Protein AF-A0A2V7U330-F1 (afdb_monomer_lite)

Secondary structure (DSSP, 8-state):
-PPEEEEE-------HHHHHHHHTTT---------------------SPEEEEE-SSSEEEEE---TT--SGGG--------SS--EETTEE-EEEE--SS-----S--EEEEE---TT-EEEE-TT--EEEE-SPPPPS-EE-TT--EE-S----------------

pLDDT: mean 72.92, std 21.92, range [27.66, 96.06]

Sequence (168 aa):
MAAVQRLWVQRKTVSKGRTWALVALVGLVVIGLLVPDEQTSRPPPDSCPFVYSWDGTQYVLDAEPYGGATSRGLERDDYSELEHLRADGGAYRLIATNEVPETQFTNLMELMVADHRKGVRVAADEGGIIHALSDLRPPLSAVDQEGRSSGSPKRWLIPAASSGASSC

Radius of gyration: 20.83 Å; chains: 1; bounding box: 48×40×60 Å

Structure (mmCIF, N/CA/C/O backbone):
data_AF-A0A2V7U330-F1
#
_entry.id   AF-A0A2V7U330-F1
#
loop_
_atom_site.group_PDB
_atom_site.id
_atom_site.type_symbol
_atom_site.label_atom_id
_atom_site.label_alt_id
_atom_site.label_comp_id
_atom_site.label_asym_id
_atom_site.label_entity_id
_atom_site.label_seq_id
_atom_site.pdbx_PDB_ins_code
_atom_site.Cartn_x
_atom_site.Cartn_y
_atom_site.Cartn_z
_atom_site.occupancy
_atom_site.B_iso_or_equiv
_atom_site.auth_seq_id
_atom_site.auth_comp_id
_atom_site.auth_asym_id
_atom_site.auth_atom_id
_atom_site.pdbx_PDB_model_num
ATOM 1 N N . MET A 1 1 ? -6.617 -2.685 -21.158 1.00 45.91 1 MET A N 1
ATOM 2 C CA . MET A 1 1 ? -6.609 -1.639 -20.118 1.00 45.91 1 MET A CA 1
ATOM 3 C C . MET A 1 1 ? -7.076 -2.309 -18.840 1.00 45.91 1 MET A C 1
ATOM 5 O O . MET A 1 1 ? -8.103 -2.973 -18.898 1.00 45.91 1 MET A O 1
ATOM 9 N N . ALA A 1 2 ? -6.278 -2.279 -17.771 1.00 58.25 2 ALA A N 1
ATOM 10 C CA . ALA A 1 2 ? -6.688 -2.824 -16.476 1.00 58.25 2 ALA A CA 1
ATOM 11 C C . ALA A 1 2 ? -7.840 -1.965 -15.939 1.00 58.25 2 ALA A C 1
ATOM 13 O O . ALA A 1 2 ? -7.744 -0.738 -15.969 1.00 58.25 2 ALA A O 1
ATOM 14 N N . ALA A 1 3 ? -8.939 -2.586 -15.518 1.00 76.38 3 ALA A N 1
ATOM 15 C CA . ALA A 1 3 ? -9.989 -1.866 -14.815 1.00 76.38 3 ALA A CA 1
ATOM 16 C C . ALA A 1 3 ? -9.498 -1.643 -13.382 1.00 76.38 3 ALA A C 1
ATOM 18 O O . ALA A 1 3 ? -9.227 -2.612 -12.675 1.00 76.38 3 ALA A O 1
ATOM 19 N N . VAL A 1 4 ? -9.331 -0.380 -12.986 1.00 81.25 4 VAL A N 1
ATOM 20 C CA . VAL A 1 4 ? -8.950 -0.015 -11.619 1.00 81.25 4 VAL A CA 1
ATOM 21 C C . VAL A 1 4 ? -10.201 0.425 -10.876 1.00 81.25 4 VAL A C 1
ATOM 23 O O . VAL A 1 4 ? -10.898 1.345 -11.303 1.00 81.25 4 VAL A O 1
ATOM 26 N N . GLN A 1 5 ? -10.483 -0.240 -9.766 1.00 84.31 5 GLN A N 1
ATOM 27 C CA . GLN A 1 5 ? -11.570 0.075 -8.854 1.00 84.31 5 GLN A CA 1
ATOM 28 C C . GLN A 1 5 ? -10.986 0.671 -7.577 1.00 84.31 5 GLN A C 1
ATOM 30 O O . GLN A 1 5 ? -10.007 0.162 -7.035 1.00 84.31 5 GLN A O 1
ATOM 35 N N . ARG A 1 6 ? -11.595 1.750 -7.085 1.00 83.38 6 ARG A N 1
ATOM 36 C CA . ARG A 1 6 ? -11.283 2.313 -5.770 1.00 83.38 6 ARG A CA 1
ATOM 37 C C . ARG A 1 6 ? -12.329 1.846 -4.775 1.00 83.38 6 ARG A C 1
ATOM 39 O O . ARG A 1 6 ? -13.525 2.044 -4.993 1.00 83.38 6 ARG A O 1
ATOM 46 N N . LEU A 1 7 ? -11.874 1.212 -3.705 1.00 81.75 7 LEU A N 1
ATOM 47 C CA . LEU A 1 7 ? -12.716 0.720 -2.628 1.00 81.75 7 LEU A CA 1
ATOM 48 C C . LEU A 1 7 ? -12.460 1.549 -1.370 1.00 81.75 7 LEU A C 1
ATOM 50 O O . LEU A 1 7 ? -11.319 1.735 -0.945 1.00 81.75 7 LEU A O 1
ATOM 54 N N . TRP A 1 8 ? -13.545 2.015 -0.756 1.00 78.44 8 TRP A N 1
ATOM 55 C CA . TRP A 1 8 ? -13.486 2.692 0.534 1.00 78.44 8 TRP A CA 1
ATOM 56 C C . TRP A 1 8 ? -13.136 1.704 1.642 1.00 78.44 8 TRP A C 1
ATOM 58 O O . TRP A 1 8 ? -13.792 0.670 1.801 1.00 78.44 8 TRP A O 1
ATOM 68 N N . VAL A 1 9 ? -12.135 2.050 2.450 1.00 79.88 9 VAL A N 1
ATOM 69 C CA . VAL A 1 9 ? -11.756 1.248 3.613 1.00 79.88 9 VAL A CA 1
ATOM 70 C C . VAL A 1 9 ? -12.699 1.569 4.768 1.00 79.88 9 VAL A C 1
ATOM 72 O O . VAL A 1 9 ? -12.719 2.676 5.305 1.00 79.88 9 VAL A O 1
ATOM 75 N N . GLN A 1 10 ? -13.490 0.582 5.188 1.00 80.19 10 GLN A N 1
ATOM 76 C CA . GLN A 1 10 ? -14.292 0.712 6.399 1.00 80.19 10 GLN A CA 1
ATOM 77 C C . GLN A 1 10 ? -13.435 0.457 7.636 1.00 80.19 10 GLN A C 1
ATOM 79 O O . GLN A 1 10 ? -13.010 -0.668 7.902 1.00 80.19 10 GLN A O 1
ATOM 84 N N . ARG A 1 11 ? -13.237 1.498 8.448 1.00 76.06 11 ARG A N 1
ATOM 85 C CA . ARG A 1 11 ? -12.540 1.370 9.727 1.00 76.06 11 ARG A CA 1
ATOM 86 C C . ARG A 1 11 ? -13.426 0.657 10.747 1.00 76.06 11 ARG A C 1
ATOM 88 O O . ARG A 1 11 ? -14.453 1.184 11.167 1.00 76.06 11 ARG A O 1
ATOM 95 N N . LYS A 1 12 ? -12.986 -0.511 11.213 1.00 76.88 12 LYS A N 1
ATOM 96 C CA . LYS A 1 12 ? -13.524 -1.162 12.414 1.00 76.88 12 LYS A CA 1
ATOM 97 C C . LYS A 1 12 ? -12.478 -1.065 13.513 1.00 76.88 12 LYS A C 1
ATOM 99 O O . LYS A 1 12 ? -11.394 -1.623 13.393 1.00 76.88 12 LYS A O 1
ATOM 104 N N . THR A 1 13 ? -12.780 -0.324 14.572 1.00 68.62 13 THR A N 1
ATOM 105 C CA . THR A 1 13 ? -11.890 -0.232 15.729 1.00 68.62 13 THR A CA 1
ATOM 106 C C . THR A 1 13 ? -12.128 -1.430 16.640 1.00 68.62 13 THR A C 1
ATOM 108 O O . THR A 1 13 ? -13.239 -1.669 17.111 1.00 68.62 13 THR A O 1
ATOM 111 N N . VAL A 1 14 ? -11.077 -2.205 16.896 1.00 58.75 14 VAL A N 1
ATOM 112 C CA . VAL A 1 14 ? -11.110 -3.265 17.906 1.00 58.75 14 VAL A CA 1
ATOM 113 C C . VAL A 1 14 ? -10.602 -2.655 19.207 1.00 58.75 14 VAL A C 1
ATOM 115 O O . VAL A 1 14 ? -9.414 -2.372 19.351 1.00 58.75 14 VAL A O 1
ATOM 118 N N . SER A 1 15 ? -11.500 -2.383 20.156 1.00 48.66 15 SER A N 1
ATOM 119 C CA . SER A 1 15 ? -11.092 -1.879 21.468 1.00 48.66 15 SER A CA 1
ATOM 120 C C . SER A 1 15 ? -10.481 -3.018 22.287 1.00 48.66 15 SER A C 1
ATOM 122 O O . SER A 1 15 ? -11.171 -3.954 22.692 1.00 48.66 15 SER A O 1
ATOM 124 N N . LYS A 1 16 ? -9.172 -2.929 22.566 1.00 46.00 16 LYS A N 1
ATOM 125 C CA . LYS A 1 16 ? -8.443 -3.906 23.399 1.00 46.00 16 LYS A CA 1
ATOM 126 C C . LYS A 1 16 ? -9.160 -4.166 24.739 1.00 46.00 16 LYS A C 1
ATOM 128 O O . LYS A 1 16 ? -9.202 -5.300 25.195 1.00 46.00 16 LYS A O 1
ATOM 133 N N . GLY A 1 17 ? -9.810 -3.160 25.333 1.00 46.00 17 GLY A N 1
ATOM 134 C CA . GLY A 1 17 ? -10.464 -3.269 26.645 1.00 46.00 17 GLY A CA 1
ATOM 135 C C . GLY A 1 17 ? -11.665 -4.224 26.737 1.00 46.00 17 GLY A C 1
ATOM 136 O O . GLY A 1 17 ? -11.950 -4.717 27.825 1.00 46.00 17 GLY A O 1
ATOM 137 N N . ARG A 1 18 ? -12.366 -4.529 25.633 1.00 41.41 18 ARG A N 1
ATOM 138 C CA . ARG A 1 18 ? -13.588 -5.361 25.690 1.00 41.41 18 ARG A CA 1
ATOM 139 C C . ARG A 1 18 ? -13.314 -6.864 25.616 1.00 41.41 18 ARG A C 1
ATOM 141 O O . ARG A 1 18 ? -14.155 -7.650 26.040 1.00 41.41 18 ARG A O 1
ATOM 148 N N . THR A 1 19 ? -12.136 -7.256 25.137 1.00 43.97 19 THR A N 1
ATOM 149 C CA . THR A 1 19 ? -11.740 -8.666 25.001 1.00 43.97 19 THR A CA 1
ATOM 150 C C . THR A 1 19 ? -11.155 -9.223 26.303 1.00 43.97 19 THR A C 1
ATOM 152 O O . THR A 1 19 ? -11.452 -10.356 26.671 1.00 43.97 19 THR A O 1
ATOM 155 N N . TRP A 1 20 ? -10.409 -8.415 27.068 1.00 41.91 20 TRP A N 1
ATOM 156 C CA . TRP A 1 20 ? -9.839 -8.839 28.359 1.00 41.91 20 TRP A CA 1
ATOM 157 C C . TRP A 1 20 ? -10.893 -9.061 29.453 1.00 41.91 20 TRP A C 1
ATOM 159 O O . TRP A 1 20 ? -10.723 -9.941 30.294 1.00 41.91 20 TRP A O 1
ATOM 169 N N . ALA A 1 21 ? -12.016 -8.337 29.410 1.00 43.28 21 ALA A N 1
ATOM 170 C CA . ALA A 1 21 ? -13.103 -8.500 30.377 1.00 43.28 21 ALA A CA 1
ATOM 171 C C . ALA A 1 21 ? -13.763 -9.894 30.327 1.00 43.28 21 ALA A C 1
ATOM 173 O O . ALA A 1 21 ? -14.278 -10.361 31.340 1.00 43.28 21 ALA A O 1
ATOM 174 N N . LEU A 1 22 ? -13.725 -10.575 29.174 1.00 41.22 22 LEU A N 1
ATOM 175 C CA . LEU A 1 22 ? -14.283 -11.923 29.027 1.00 41.22 22 LEU A CA 1
ATOM 176 C C . LEU A 1 22 ? -13.307 -13.022 29.473 1.00 41.22 22 LEU A C 1
ATOM 178 O O . LEU A 1 22 ? -13.748 -14.056 29.965 1.00 41.22 22 LEU A O 1
ATOM 182 N N . VAL A 1 23 ? -11.993 -12.797 29.363 1.00 42.72 23 VAL A N 1
ATOM 183 C CA . VAL A 1 23 ? -10.970 -13.781 29.771 1.00 42.72 23 VAL A CA 1
ATOM 184 C C . VAL A 1 23 ? -10.731 -13.748 31.287 1.00 42.72 23 VAL A C 1
ATOM 186 O O . VAL A 1 23 ? -10.564 -14.798 31.907 1.00 42.72 23 VAL A O 1
ATOM 189 N N . ALA A 1 24 ? -10.805 -12.570 31.917 1.00 44.62 24 ALA A N 1
ATOM 190 C CA . ALA A 1 24 ? -10.593 -12.417 33.360 1.00 44.62 24 ALA A CA 1
ATOM 191 C C . ALA A 1 24 ? -11.679 -13.080 34.236 1.00 44.62 24 ALA A C 1
ATOM 193 O O . ALA A 1 24 ? -11.443 -13.326 35.416 1.00 44.62 24 ALA A O 1
ATOM 194 N N . LEU A 1 25 ? -12.851 -13.402 33.678 1.00 43.62 25 LEU A N 1
ATOM 195 C CA . LEU A 1 25 ? -13.938 -14.063 34.410 1.00 43.62 25 LEU A CA 1
ATOM 196 C C . LEU A 1 25 ? -13.805 -15.596 34.477 1.00 43.62 25 LEU A C 1
ATOM 198 O O . LEU A 1 25 ? -14.500 -16.214 35.280 1.00 43.62 25 LEU A O 1
ATOM 202 N N . VAL A 1 26 ? -12.927 -16.216 33.674 1.00 48.12 26 VAL A N 1
ATOM 203 C CA . VAL A 1 26 ? -12.827 -17.691 33.567 1.00 48.12 26 VAL A CA 1
ATOM 204 C C . VAL A 1 26 ? -11.530 -18.263 34.167 1.00 48.12 26 VAL A C 1
ATOM 206 O O . VAL A 1 26 ? -11.488 -19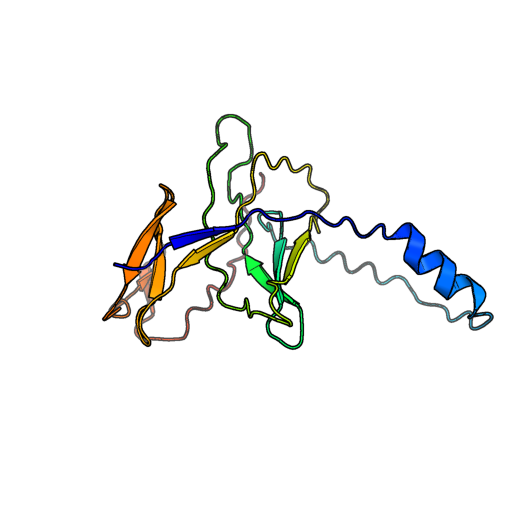.441 34.507 1.00 48.12 26 VAL A O 1
ATOM 209 N N . GLY A 1 27 ? -10.478 -17.463 34.369 1.00 39.47 27 GLY A N 1
ATOM 210 C CA . GLY A 1 27 ? -9.160 -17.963 34.787 1.00 39.47 27 GLY A CA 1
ATOM 211 C C . GLY A 1 27 ? -8.745 -17.574 36.205 1.00 39.47 27 GLY A C 1
ATOM 212 O O . GLY A 1 27 ? -7.886 -16.712 36.372 1.00 39.47 27 GLY A O 1
ATOM 213 N N . LEU A 1 28 ? -9.308 -18.215 37.232 1.00 45.47 28 LEU A N 1
ATOM 214 C CA . LEU A 1 28 ? -8.697 -18.221 38.566 1.00 45.47 28 LEU A CA 1
ATOM 215 C C . LEU A 1 28 ? -7.501 -19.197 38.552 1.00 45.47 28 LEU A C 1
ATOM 217 O O . LEU A 1 28 ? -7.664 -20.348 38.161 1.00 45.47 28 LEU A O 1
ATOM 221 N N . VAL A 1 29 ? -6.358 -18.753 39.091 1.00 40.38 29 VAL A N 1
ATOM 222 C CA . VAL A 1 29 ? -5.194 -19.558 39.534 1.00 40.38 29 VAL A CA 1
ATOM 223 C C . VAL A 1 29 ? -4.245 -20.065 38.437 1.00 40.38 29 VAL A C 1
ATOM 225 O O . VAL A 1 29 ? -4.506 -21.068 37.796 1.00 40.38 29 VAL A O 1
ATOM 228 N N . VAL A 1 30 ? -3.085 -19.412 38.297 1.00 37.00 30 VAL A N 1
ATOM 229 C CA . VAL A 1 30 ? -1.749 -19.910 38.702 1.00 37.00 30 VAL A CA 1
ATOM 230 C C . VAL A 1 30 ? -0.829 -18.682 38.741 1.00 37.00 30 VAL A C 1
ATOM 232 O O . VAL A 1 30 ? -0.537 -18.071 37.718 1.00 37.00 30 VAL A O 1
ATOM 235 N N . ILE A 1 31 ? -0.392 -18.297 39.942 1.00 47.16 31 ILE A N 1
ATOM 236 C CA . ILE A 1 31 ? 0.659 -17.293 40.145 1.00 47.16 31 ILE A CA 1
ATOM 237 C C . ILE A 1 31 ? 1.987 -18.000 39.861 1.00 47.16 31 ILE A C 1
ATOM 239 O O . ILE A 1 31 ? 2.528 -18.694 40.719 1.00 47.16 31 ILE A O 1
ATOM 243 N N . GLY A 1 32 ? 2.469 -17.873 38.627 1.00 37.12 32 GLY A N 1
ATOM 244 C CA . GLY A 1 32 ? 3.830 -18.221 38.236 1.00 37.12 32 GLY A CA 1
ATOM 245 C C . GLY A 1 32 ? 4.637 -16.939 38.088 1.00 37.12 32 GLY A C 1
ATOM 246 O O . GLY A 1 32 ? 4.256 -16.062 37.317 1.00 37.12 32 GLY A O 1
ATOM 247 N N . LEU A 1 33 ? 5.721 -16.818 38.854 1.00 44.28 33 LEU A N 1
ATOM 248 C CA . LEU A 1 33 ? 6.678 -15.720 38.776 1.00 44.28 33 LEU A CA 1
ATOM 249 C C . LEU A 1 33 ? 7.254 -15.667 37.348 1.00 44.28 33 LEU A C 1
ATOM 251 O O . LEU A 1 33 ? 8.085 -16.496 36.984 1.00 44.28 33 LEU A O 1
ATOM 255 N N . LEU A 1 34 ? 6.800 -14.719 36.532 1.00 39.84 34 LEU A N 1
ATOM 256 C CA . LEU A 1 34 ? 7.456 -14.375 35.277 1.00 39.84 34 LEU A CA 1
ATOM 257 C C . LEU A 1 34 ? 8.264 -13.113 35.541 1.00 39.84 34 LEU A C 1
ATOM 259 O O . LEU A 1 34 ? 7.717 -12.038 35.775 1.00 39.84 34 LEU A O 1
ATOM 263 N N . VAL A 1 35 ? 9.580 -13.293 35.578 1.00 38.31 35 VAL A N 1
ATOM 264 C CA . VAL A 1 35 ? 10.552 -12.206 35.509 1.00 38.31 35 VAL A CA 1
ATOM 265 C C . VAL A 1 35 ? 10.222 -11.411 34.241 1.00 38.31 35 VAL A C 1
ATOM 267 O O . VAL A 1 35 ? 10.189 -12.025 33.171 1.00 38.31 35 VAL A O 1
ATOM 270 N N . PRO A 1 36 ? 9.935 -10.100 34.309 1.00 39.91 36 PRO A N 1
ATOM 271 C CA . PRO A 1 36 ? 9.893 -9.300 33.101 1.00 39.91 36 PRO A CA 1
ATOM 272 C C . PRO A 1 36 ? 11.336 -9.185 32.607 1.00 39.91 36 PRO A C 1
ATOM 274 O O . PRO A 1 36 ? 12.124 -8.395 33.122 1.00 39.91 36 PRO A O 1
ATOM 277 N N . ASP A 1 37 ? 11.707 -10.039 31.654 1.00 37.03 37 ASP A N 1
ATOM 278 C CA . ASP A 1 37 ? 12.853 -9.766 30.798 1.00 37.03 37 ASP A CA 1
ATOM 279 C C . ASP A 1 37 ? 12.423 -8.608 29.897 1.00 37.03 37 ASP A C 1
ATOM 281 O O . ASP A 1 37 ? 11.766 -8.793 28.872 1.00 37.03 37 ASP A O 1
ATOM 285 N N . GLU A 1 38 ? 12.694 -7.387 30.352 1.00 48.84 38 GLU A N 1
ATOM 286 C CA . GLU A 1 38 ? 12.598 -6.166 29.556 1.00 48.84 38 GLU A CA 1
ATOM 287 C C . GLU A 1 38 ? 13.706 -6.214 28.490 1.00 48.84 38 GLU A C 1
ATOM 289 O O . GLU A 1 38 ? 14.660 -5.432 28.502 1.00 48.84 38 GLU A O 1
ATOM 294 N N . GLN A 1 39 ? 13.595 -7.154 27.547 1.00 40.12 39 GLN A N 1
ATOM 295 C CA . GLN A 1 39 ? 14.271 -7.050 26.265 1.00 40.12 39 GLN A CA 1
ATOM 296 C C . GLN A 1 39 ? 13.626 -5.884 25.529 1.00 40.12 39 GLN A C 1
ATOM 298 O O . GLN A 1 39 ? 12.712 -6.024 24.722 1.00 40.12 39 GLN A O 1
ATOM 303 N N . THR A 1 40 ? 14.131 -4.693 25.827 1.00 43.88 40 THR A N 1
ATOM 304 C CA . THR A 1 40 ? 13.972 -3.511 24.991 1.00 43.88 40 THR A CA 1
ATOM 305 C C . THR A 1 40 ? 14.807 -3.716 23.728 1.00 43.88 40 THR A C 1
ATOM 307 O O . THR A 1 40 ? 15.807 -3.044 23.481 1.00 43.88 40 THR A O 1
ATOM 310 N N . SER A 1 41 ? 14.384 -4.662 22.887 1.00 42.53 41 SER A N 1
ATOM 311 C CA . SER A 1 41 ? 14.654 -4.573 21.461 1.00 42.53 41 SER A CA 1
ATOM 312 C C . SER A 1 41 ? 13.923 -3.323 20.993 1.00 42.53 41 SER A C 1
ATOM 314 O O . SER A 1 41 ? 12.713 -3.349 20.776 1.00 42.53 41 SER A O 1
ATOM 316 N N . ARG A 1 42 ? 14.637 -2.194 20.943 1.00 42.72 42 ARG A N 1
ATOM 317 C CA . ARG A 1 42 ? 14.160 -0.994 20.259 1.00 42.72 42 ARG A CA 1
ATOM 318 C C . ARG A 1 42 ? 13.704 -1.465 18.873 1.00 42.72 42 ARG A C 1
ATOM 320 O O . ARG A 1 42 ? 14.562 -1.986 18.154 1.00 42.72 42 ARG A O 1
ATOM 327 N N . PRO A 1 43 ? 12.406 -1.367 18.526 1.00 44.06 43 PRO A N 1
ATOM 328 C CA . PRO A 1 43 ? 11.985 -1.699 17.179 1.00 44.06 43 PRO A CA 1
ATOM 329 C C . PRO A 1 43 ? 12.822 -0.851 16.214 1.00 44.06 43 PRO A C 1
ATOM 331 O O . PRO A 1 43 ? 13.219 0.270 16.579 1.00 44.06 43 PRO A O 1
ATOM 334 N N . PRO A 1 44 ? 13.200 -1.402 15.052 1.00 44.44 44 PRO A N 1
ATOM 335 C CA . PRO A 1 44 ? 13.894 -0.631 14.037 1.00 44.44 44 PRO A CA 1
ATOM 336 C C . PRO A 1 44 ? 13.128 0.675 13.745 1.00 44.44 44 PRO A C 1
ATOM 338 O O . PRO A 1 44 ? 11.967 0.823 14.134 1.00 44.44 44 PRO A O 1
ATOM 341 N N . PRO A 1 45 ? 13.799 1.703 13.196 1.00 50.19 45 PRO A N 1
ATOM 342 C CA . PRO A 1 45 ? 13.113 2.912 12.759 1.00 50.19 45 PRO A CA 1
ATOM 343 C C . PRO A 1 45 ? 12.160 2.536 11.619 1.00 50.19 45 PRO A C 1
ATOM 345 O O . PRO A 1 45 ? 12.533 2.581 10.451 1.00 50.19 45 PRO A O 1
ATOM 348 N N . ASP A 1 46 ? 10.960 2.126 11.994 1.00 53.88 46 ASP A N 1
ATOM 349 C CA . ASP A 1 46 ? 9.928 1.618 11.108 1.00 53.88 46 ASP A CA 1
ATOM 350 C C . ASP A 1 46 ? 8.955 2.762 10.820 1.00 53.88 46 ASP A C 1
ATOM 352 O O . ASP A 1 46 ? 8.529 3.483 11.729 1.00 53.88 46 ASP A O 1
ATOM 356 N N . SER A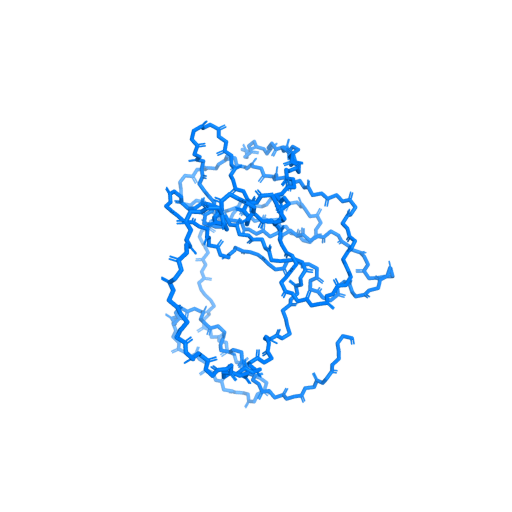 1 47 ? 8.634 2.976 9.543 1.00 61.59 47 SER A N 1
ATOM 357 C CA . SER A 1 47 ? 7.672 3.996 9.134 1.00 61.59 47 SER A CA 1
ATOM 358 C C . SER A 1 47 ? 6.261 3.506 9.408 1.00 61.59 47 SER A C 1
ATOM 360 O O . SER A 1 47 ? 5.747 2.571 8.805 1.00 61.59 47 SER A O 1
ATOM 362 N N . CYS A 1 48 ? 5.641 4.134 10.389 1.00 68.50 48 CYS A N 1
ATOM 363 C CA . CYS A 1 48 ? 4.360 3.730 10.911 1.00 68.50 48 CYS A CA 1
ATOM 364 C C . CYS A 1 48 ? 3.241 4.513 10.184 1.00 68.50 48 CYS A C 1
ATOM 366 O O . CYS A 1 48 ? 3.410 5.712 9.941 1.00 68.50 48 CYS A O 1
ATOM 368 N N . PRO A 1 49 ? 2.075 3.914 9.862 1.00 83.88 49 PRO A N 1
ATOM 369 C CA . PRO A 1 49 ? 1.511 2.679 10.398 1.00 83.88 49 PRO A CA 1
ATOM 370 C C . PRO A 1 49 ? 2.009 1.411 9.708 1.00 83.88 49 PRO A C 1
ATOM 372 O O . PRO A 1 49 ? 2.327 1.414 8.529 1.00 83.88 49 PRO A O 1
ATOM 375 N N . PHE A 1 50 ? 1.925 0.292 10.423 1.00 89.12 50 PHE A N 1
ATOM 376 C CA . PHE A 1 50 ? 2.087 -1.036 9.842 1.00 89.12 50 PHE A CA 1
ATOM 377 C C . PHE A 1 50 ? 0.766 -1.490 9.226 1.00 89.12 50 PHE A C 1
ATOM 379 O O . PHE A 1 50 ? -0.278 -1.492 9.895 1.00 89.12 50 PHE A O 1
ATOM 386 N N . VAL A 1 51 ? 0.809 -1.893 7.959 1.00 92.19 51 VAL A N 1
ATOM 387 C CA . VAL A 1 51 ? -0.327 -2.445 7.224 1.00 92.19 51 VAL A CA 1
ATOM 388 C C . VAL A 1 51 ? -0.107 -3.936 7.014 1.00 92.19 51 VAL A C 1
ATOM 390 O O . VAL A 1 51 ? 0.779 -4.363 6.275 1.00 92.19 51 VAL A O 1
ATOM 393 N N .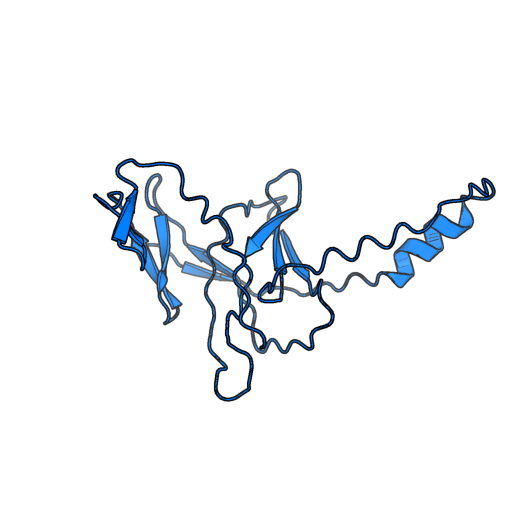 TYR A 1 52 ? -0.959 -4.731 7.651 1.00 93.88 52 TYR A N 1
ATOM 394 C CA . TYR A 1 52 ? -0.986 -6.176 7.512 1.00 93.88 52 TYR A CA 1
ATOM 395 C C . TYR A 1 52 ? -2.137 -6.623 6.626 1.00 93.88 52 TYR A C 1
ATOM 397 O O . TYR A 1 52 ? -3.288 -6.217 6.823 1.00 93.88 52 TYR A O 1
ATOM 405 N N . SER A 1 53 ? -1.842 -7.555 5.734 1.00 95.69 53 SER A N 1
ATOM 406 C CA . SER A 1 53 ? -2.799 -8.178 4.833 1.00 95.69 53 SER A CA 1
ATOM 407 C C . SER A 1 53 ? -3.156 -9.583 5.275 1.00 95.69 53 SER A C 1
ATOM 409 O O . SER A 1 53 ? -2.299 -10.350 5.709 1.00 95.69 53 SER A O 1
ATOM 411 N N . TRP A 1 54 ? -4.431 -9.942 5.140 1.00 96.06 54 TRP A N 1
ATOM 412 C CA . TRP A 1 54 ? -4.860 -11.325 5.307 1.00 96.06 54 TRP A CA 1
ATOM 413 C C . TRP A 1 54 ? -4.480 -12.164 4.082 1.00 96.06 54 TRP A C 1
ATOM 415 O O . TRP A 1 54 ? -4.982 -11.912 2.983 1.00 96.06 54 TRP A O 1
ATOM 425 N N . ASP A 1 55 ? -3.654 -13.190 4.280 1.00 95.12 55 ASP A N 1
ATOM 426 C CA . ASP A 1 55 ? -3.150 -14.058 3.203 1.00 95.12 55 ASP A CA 1
ATOM 427 C C . ASP A 1 55 ? -4.039 -15.282 2.902 1.00 95.12 55 ASP A C 1
ATOM 429 O O . ASP A 1 55 ? -3.752 -16.069 2.000 1.00 95.12 55 ASP A O 1
ATOM 433 N N . GLY A 1 56 ? -5.133 -15.451 3.649 1.00 95.06 56 GLY A N 1
ATOM 434 C CA . GLY A 1 56 ? -5.968 -16.658 3.639 1.00 95.06 56 GLY A CA 1
ATOM 435 C C . GLY A 1 56 ? -5.915 -17.434 4.958 1.00 95.06 56 GLY A C 1
ATOM 436 O O . GLY A 1 56 ? -6.885 -18.109 5.296 1.00 95.06 56 GLY A O 1
ATOM 437 N N . THR A 1 57 ? -4.833 -17.284 5.723 1.00 95.06 57 THR A N 1
ATOM 438 C CA . THR A 1 57 ? -4.540 -18.059 6.941 1.00 95.06 57 THR A CA 1
ATOM 439 C C . THR A 1 57 ? -4.141 -17.177 8.124 1.00 95.06 57 THR A C 1
ATOM 441 O O . THR A 1 57 ? -4.527 -17.465 9.257 1.00 95.06 57 THR A O 1
ATOM 444 N N . GLN A 1 58 ? -3.373 -16.116 7.880 1.00 95.38 58 GLN A N 1
ATOM 445 C CA . GLN A 1 58 ? -2.864 -15.204 8.901 1.00 95.38 58 GLN A CA 1
ATOM 446 C C . GLN A 1 58 ? -2.705 -13.779 8.354 1.00 95.38 58 GLN A C 1
ATOM 448 O O . GLN A 1 58 ? -2.880 -13.518 7.163 1.00 95.38 58 GLN A O 1
ATOM 453 N N . TYR A 1 59 ? -2.383 -12.848 9.249 1.00 93.44 59 TYR A N 1
ATOM 454 C CA . TYR A 1 59 ? -2.010 -11.486 8.882 1.00 93.44 59 TYR A CA 1
ATOM 455 C C . TYR A 1 59 ? -0.497 -11.404 8.665 1.00 93.44 59 TYR A C 1
ATOM 457 O O . TYR A 1 59 ? 0.268 -11.800 9.543 1.00 93.44 59 TYR A O 1
ATOM 465 N N . VAL A 1 60 ? -0.084 -10.890 7.508 1.00 94.06 60 VAL A N 1
ATOM 466 C CA . VAL A 1 60 ? 1.321 -10.729 7.103 1.00 94.06 60 VAL A CA 1
ATOM 467 C C . VAL A 1 60 ? 1.589 -9.253 6.838 1.00 94.06 60 VAL A C 1
ATOM 469 O O . VAL A 1 60 ? 0.748 -8.586 6.238 1.00 94.06 60 VAL A O 1
ATOM 472 N N . LEU A 1 61 ? 2.727 -8.740 7.312 1.00 92.25 61 LEU A N 1
ATOM 473 C CA . LEU A 1 61 ? 3.136 -7.360 7.055 1.00 92.25 61 LEU A CA 1
ATOM 474 C C . LEU A 1 61 ? 3.346 -7.171 5.549 1.00 92.25 61 LEU A C 1
ATOM 476 O O . LEU A 1 61 ? 4.120 -7.908 4.941 1.00 92.25 61 LEU A O 1
ATOM 480 N N . ASP A 1 62 ? 2.641 -6.203 4.972 1.00 92.25 62 ASP A N 1
ATOM 481 C CA . ASP A 1 62 ? 2.708 -5.889 3.543 1.00 92.25 62 ASP A CA 1
ATOM 482 C C . ASP A 1 62 ? 3.313 -4.507 3.298 1.00 92.25 62 ASP A C 1
ATOM 484 O O . ASP A 1 62 ? 4.023 -4.317 2.313 1.00 92.25 62 ASP A O 1
ATOM 488 N N . ALA A 1 63 ? 3.034 -3.538 4.175 1.00 91.06 63 ALA A N 1
ATOM 489 C CA . ALA A 1 63 ? 3.471 -2.170 3.958 1.00 91.06 63 ALA A CA 1
ATOM 490 C C . ALA A 1 63 ? 3.687 -1.380 5.248 1.00 91.06 63 ALA A C 1
ATOM 492 O O . ALA A 1 63 ? 3.038 -1.610 6.269 1.00 91.06 63 ALA A O 1
ATOM 493 N N . GLU A 1 64 ? 4.568 -0.394 5.129 1.00 90.06 64 GLU A N 1
ATOM 494 C CA . GLU A 1 64 ? 4.967 0.565 6.158 1.00 90.06 64 GLU A CA 1
ATOM 495 C C . GLU A 1 64 ? 4.917 1.982 5.553 1.00 90.06 64 GLU A C 1
ATOM 497 O O . GLU A 1 64 ? 5.964 2.589 5.303 1.00 90.06 64 GLU A O 1
ATOM 502 N N . PRO A 1 65 ? 3.720 2.489 5.189 1.00 86.31 65 PRO A N 1
ATOM 503 C CA . PRO A 1 65 ? 3.573 3.796 4.552 1.00 86.31 65 PRO A CA 1
ATOM 504 C C . PRO A 1 65 ? 4.051 4.953 5.442 1.00 86.31 65 PRO A C 1
ATOM 506 O O . PRO A 1 65 ? 4.251 4.816 6.646 1.00 86.31 65 PRO A O 1
ATOM 509 N N . TYR A 1 66 ? 4.166 6.132 4.828 1.00 83.88 66 TYR A N 1
ATOM 510 C CA . TYR A 1 66 ? 4.579 7.408 5.429 1.00 83.88 66 TYR A CA 1
ATOM 511 C C . TYR A 1 66 ? 6.081 7.556 5.661 1.00 83.88 66 TYR A C 1
ATOM 513 O O . TYR A 1 66 ? 6.505 8.456 6.392 1.00 83.88 66 TYR A O 1
ATOM 521 N N . GLY A 1 67 ? 6.910 6.747 4.997 1.00 83.06 67 GLY A N 1
ATOM 522 C CA . GLY A 1 67 ? 8.366 6.874 5.081 1.00 83.06 67 GLY A CA 1
ATOM 523 C C . GLY A 1 67 ? 8.817 8.319 4.839 1.00 83.06 67 GLY A C 1
ATOM 524 O O . GLY A 1 67 ? 8.616 8.867 3.765 1.00 83.06 67 GLY A O 1
ATOM 525 N N . GLY A 1 68 ? 9.380 8.999 5.838 1.00 81.25 68 GLY A N 1
ATOM 526 C CA . GLY A 1 68 ? 9.837 10.391 5.699 1.00 81.25 68 GLY A CA 1
ATOM 527 C C . GLY A 1 68 ? 8.741 11.470 5.601 1.00 81.25 68 GLY A C 1
ATOM 528 O O . GLY A 1 68 ? 9.070 12.635 5.391 1.00 81.25 68 GLY A O 1
ATOM 529 N N . ALA A 1 69 ? 7.454 11.143 5.768 1.00 86.25 69 ALA A N 1
ATOM 530 C CA . ALA A 1 69 ? 6.364 12.128 5.870 1.00 86.25 69 ALA A CA 1
ATOM 531 C C . ALA A 1 69 ? 6.225 12.674 7.312 1.00 86.25 69 ALA A C 1
ATOM 533 O O . ALA A 1 69 ? 5.159 12.633 7.921 1.00 86.25 69 ALA A O 1
ATOM 534 N N . THR A 1 70 ? 7.323 13.169 7.891 1.00 84.44 70 THR A N 1
ATOM 535 C CA . THR A 1 70 ? 7.438 13.456 9.339 1.00 84.44 70 THR A CA 1
ATOM 536 C C . THR A 1 70 ? 6.845 14.798 9.782 1.00 84.44 70 THR A C 1
ATOM 538 O O . THR A 1 70 ? 6.767 15.092 10.975 1.00 84.44 70 THR A O 1
ATOM 541 N N . SER A 1 71 ? 6.425 15.648 8.844 1.00 87.00 71 SER A N 1
ATOM 542 C CA . SER A 1 71 ? 5.834 16.955 9.141 1.00 87.00 71 SER A CA 1
ATOM 543 C C . SER A 1 71 ? 4.778 17.335 8.109 1.00 87.00 71 SER A C 1
ATOM 545 O O . SER A 1 71 ? 4.769 16.806 7.000 1.00 87.00 71 SER A O 1
ATOM 547 N N . ARG A 1 72 ? 3.923 18.317 8.429 1.00 86.75 72 ARG A N 1
ATOM 548 C CA . ARG A 1 72 ? 2.882 18.799 7.500 1.00 86.75 72 ARG A CA 1
ATOM 549 C C . ARG A 1 72 ? 3.422 19.294 6.155 1.00 86.75 72 ARG A C 1
ATOM 551 O O . ARG A 1 72 ? 2.716 19.211 5.164 1.00 86.75 72 ARG A O 1
ATOM 558 N N . GLY A 1 73 ? 4.652 19.811 6.107 1.00 91.81 73 GLY A N 1
ATOM 559 C CA . GLY A 1 73 ? 5.274 20.244 4.849 1.00 91.81 73 GLY A CA 1
ATOM 560 C C . GLY A 1 73 ? 5.759 19.091 3.963 1.00 91.81 73 GLY A C 1
ATOM 561 O O . GLY A 1 73 ? 6.064 19.323 2.799 1.00 91.81 73 GLY A O 1
ATOM 562 N N . LEU A 1 74 ? 5.840 17.875 4.513 1.00 90.06 74 LEU A N 1
ATOM 563 C CA . LEU A 1 74 ? 6.271 16.646 3.836 1.00 90.06 74 LEU A CA 1
ATOM 564 C C . LEU A 1 74 ? 5.110 15.660 3.627 1.00 90.06 74 LEU A C 1
ATOM 566 O O . LEU A 1 74 ? 5.339 14.507 3.255 1.00 90.06 74 LEU A O 1
ATOM 570 N N . GLU A 1 75 ? 3.880 16.108 3.894 1.00 90.38 75 GLU A N 1
ATOM 571 C CA . GLU A 1 75 ? 2.666 15.346 3.630 1.00 90.38 75 GLU A CA 1
ATO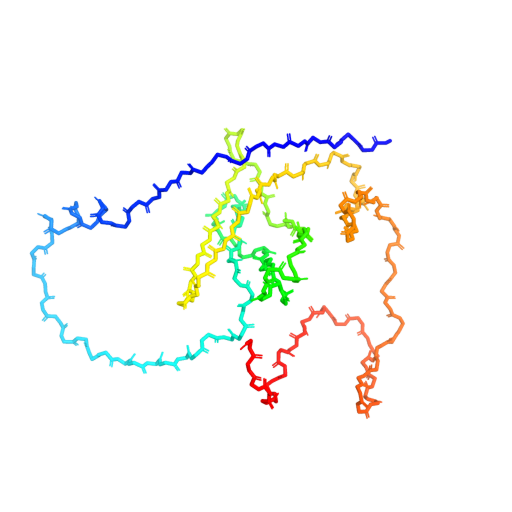M 572 C C . GLU A 1 75 ? 2.557 15.054 2.132 1.00 90.38 75 GLU A C 1
ATOM 574 O O . GLU A 1 75 ? 2.699 15.949 1.295 1.00 90.38 75 GLU A O 1
ATOM 579 N N . ARG A 1 76 ? 2.320 13.787 1.803 1.00 91.12 76 ARG A N 1
ATOM 580 C CA . ARG A 1 76 ? 2.130 13.302 0.440 1.00 91.12 76 ARG A CA 1
ATOM 581 C C . ARG A 1 76 ? 1.386 11.977 0.470 1.00 91.12 76 ARG A C 1
ATOM 583 O O . ARG A 1 76 ? 1.367 11.304 1.502 1.00 91.12 76 ARG A O 1
ATOM 590 N N . ASP A 1 77 ? 0.828 11.607 -0.671 1.00 91.94 77 ASP A N 1
ATOM 591 C CA . ASP A 1 77 ? 0.259 10.281 -0.852 1.00 91.94 77 ASP A CA 1
ATOM 592 C C . ASP A 1 77 ? 1.376 9.231 -0.863 1.00 91.94 77 ASP A C 1
ATOM 594 O O . ASP A 1 77 ? 2.466 9.461 -1.395 1.00 91.94 77 ASP A O 1
ATOM 598 N N . ASP A 1 78 ? 1.091 8.077 -0.270 1.00 90.38 78 ASP A N 1
ATOM 599 C CA . ASP A 1 78 ? 1.960 6.908 -0.291 1.00 90.38 78 ASP A CA 1
ATOM 600 C C . ASP A 1 78 ? 1.183 5.738 -0.895 1.00 90.38 78 ASP A C 1
ATOM 602 O O . ASP A 1 78 ? 0.013 5.513 -0.566 1.00 90.38 78 ASP A O 1
ATOM 606 N N . TYR A 1 79 ? 1.827 5.015 -1.805 1.00 92.44 79 TYR A N 1
ATOM 607 C CA . TYR A 1 79 ? 1.218 3.932 -2.561 1.00 92.44 79 TYR A CA 1
ATOM 608 C C . TYR A 1 79 ? 2.033 2.666 -2.348 1.00 92.44 79 TYR A C 1
ATOM 610 O O . TYR A 1 79 ? 3.153 2.537 -2.838 1.00 92.44 79 TYR A O 1
ATOM 618 N N . SER A 1 80 ? 1.450 1.707 -1.636 1.00 91.88 80 SER A N 1
ATOM 619 C CA . SER A 1 80 ? 2.100 0.433 -1.337 1.00 91.88 80 SER A CA 1
ATOM 620 C C . SER A 1 80 ? 1.427 -0.722 -2.074 1.00 91.88 80 SER A C 1
ATOM 622 O O . SER A 1 80 ? 0.200 -0.792 -2.171 1.00 91.88 80 SER A O 1
ATOM 624 N N . GLU A 1 81 ? 2.234 -1.651 -2.584 1.00 92.12 81 GLU A N 1
ATOM 625 C CA . GLU A 1 81 ? 1.743 -2.912 -3.139 1.00 92.12 81 GLU A CA 1
ATOM 626 C C . GLU A 1 81 ? 1.396 -3.882 -2.000 1.00 92.12 81 GLU A C 1
ATOM 628 O O . GLU A 1 81 ? 2.202 -4.112 -1.105 1.00 92.12 81 GLU A O 1
ATOM 633 N N . LEU A 1 82 ? 0.195 -4.468 -2.036 1.00 93.44 82 LEU A N 1
ATOM 634 C CA . LEU A 1 82 ? -0.275 -5.423 -1.026 1.00 93.44 82 LEU A CA 1
ATOM 635 C C . LEU A 1 82 ? -0.147 -6.859 -1.559 1.00 93.44 82 LEU A C 1
ATOM 637 O O . LEU A 1 82 ? -1.131 -7.478 -1.979 1.00 93.44 82 LEU A O 1
ATOM 641 N N . GLU A 1 83 ? 1.086 -7.368 -1.625 1.00 90.94 83 GLU A N 1
ATOM 642 C CA . GLU A 1 83 ? 1.418 -8.637 -2.291 1.00 90.94 83 GLU A CA 1
ATOM 643 C C . GLU A 1 83 ? 0.785 -9.865 -1.616 1.00 90.94 83 GLU A C 1
ATOM 645 O O . GLU A 1 83 ? 0.429 -10.852 -2.287 1.00 90.94 83 GLU A O 1
ATOM 650 N N . HIS A 1 84 ? 0.614 -9.818 -0.293 1.00 94.12 84 HIS A N 1
ATOM 651 C CA . HIS A 1 84 ? 0.055 -10.926 0.479 1.00 94.12 84 HIS A CA 1
ATOM 652 C C . HIS A 1 84 ? -1.474 -10.904 0.526 1.00 94.12 84 HIS A C 1
ATOM 654 O O . HIS A 1 84 ? -2.079 -11.944 0.784 1.00 94.12 84 HIS A O 1
ATOM 660 N N . LEU A 1 85 ? -2.124 -9.777 0.223 1.00 94.25 85 LEU A N 1
ATOM 661 C CA . LEU A 1 85 ? -3.574 -9.634 0.355 1.00 94.25 85 LEU A CA 1
ATOM 662 C C . LEU A 1 85 ? -4.359 -10.630 -0.507 1.00 94.25 85 LEU A C 1
ATOM 664 O O . LEU A 1 85 ? -4.207 -10.705 -1.731 1.00 94.25 85 LEU A O 1
ATOM 668 N N . ARG A 1 86 ? -5.253 -11.386 0.134 1.00 93.50 86 ARG A N 1
ATOM 669 C CA . ARG A 1 86 ? -6.207 -12.285 -0.524 1.00 93.50 86 ARG A CA 1
ATOM 670 C C . ARG A 1 86 ? -7.632 -11.950 -0.099 1.00 93.50 86 ARG A C 1
ATOM 672 O O . ARG A 1 86 ? -7.891 -11.559 1.038 1.00 93.50 86 ARG A O 1
ATOM 679 N N . ALA A 1 87 ? -8.565 -12.119 -1.031 1.00 91.25 87 ALA A N 1
ATOM 680 C CA . ALA A 1 87 ? -9.984 -12.038 -0.719 1.00 91.25 87 ALA A CA 1
ATOM 681 C C . ALA A 1 87 ? -10.387 -13.221 0.176 1.00 91.25 87 ALA A C 1
ATOM 683 O O . ALA A 1 87 ? -10.008 -14.360 -0.092 1.00 91.25 87 ALA A O 1
ATOM 684 N N . ASP A 1 88 ? -11.193 -12.954 1.199 1.00 91.44 88 ASP A N 1
ATOM 685 C CA . ASP A 1 88 ? -11.785 -13.955 2.082 1.00 91.44 88 ASP A CA 1
ATOM 686 C C . ASP A 1 88 ? -13.274 -13.657 2.269 1.00 91.44 88 ASP A C 1
ATOM 688 O O . ASP A 1 88 ? -13.655 -12.559 2.679 1.00 91.44 88 ASP A O 1
ATOM 692 N N . GLY A 1 89 ? -14.135 -14.615 1.918 1.00 87.25 89 GLY A N 1
ATOM 693 C CA . GLY A 1 89 ? -15.585 -14.467 2.083 1.00 87.25 89 GLY A CA 1
ATOM 694 C C . GLY A 1 89 ? -16.195 -13.256 1.359 1.00 87.25 89 GLY A C 1
ATOM 695 O O . GLY A 1 89 ? -17.167 -12.686 1.845 1.00 87.25 89 GLY A O 1
ATOM 696 N N . GLY A 1 90 ? -15.622 -12.835 0.225 1.00 87.06 90 GLY A N 1
ATOM 697 C CA . GLY A 1 90 ? -16.081 -11.662 -0.532 1.00 87.06 90 GLY A CA 1
ATOM 698 C C . GLY A 1 90 ? -15.609 -10.312 0.022 1.00 87.06 90 GLY A C 1
ATOM 699 O O . GLY A 1 90 ? -16.077 -9.275 -0.440 1.00 87.06 90 GLY A O 1
ATOM 700 N N . ALA A 1 91 ? -14.687 -10.309 0.986 1.00 88.69 91 ALA A N 1
ATOM 701 C CA . ALA A 1 91 ? -14.083 -9.103 1.538 1.00 88.69 91 ALA A CA 1
ATOM 702 C C . ALA A 1 91 ? -12.552 -9.174 1.503 1.00 88.69 91 ALA A C 1
ATOM 704 O O . ALA A 1 91 ? -11.955 -10.249 1.537 1.00 88.69 91 ALA A O 1
ATOM 705 N N . TYR A 1 92 ? -11.911 -8.010 1.491 1.00 91.19 92 TYR A N 1
ATOM 706 C CA . TYR A 1 92 ? -10.485 -7.879 1.772 1.00 91.19 92 TYR A CA 1
ATOM 707 C C . TYR A 1 92 ? -10.307 -7.481 3.232 1.00 91.19 92 TYR A C 1
ATOM 709 O O . TYR A 1 92 ? -11.014 -6.603 3.734 1.00 91.19 92 TYR A O 1
ATOM 717 N N . ARG A 1 93 ? -9.383 -8.145 3.927 1.00 93.25 93 ARG A N 1
ATOM 718 C CA . ARG A 1 93 ? -9.118 -7.896 5.346 1.00 93.25 93 ARG A CA 1
ATOM 719 C C . ARG A 1 93 ? -7.717 -7.339 5.515 1.00 93.25 93 ARG A C 1
ATOM 721 O O . ARG A 1 93 ? -6.747 -7.969 5.109 1.00 93.25 93 ARG A O 1
ATOM 728 N N . LEU A 1 94 ? -7.656 -6.168 6.134 1.00 93.00 94 LEU A N 1
ATOM 729 C CA . LEU A 1 94 ? -6.442 -5.414 6.401 1.00 93.00 94 LEU A CA 1
ATOM 730 C C . LEU A 1 94 ? -6.442 -4.982 7.866 1.00 93.00 94 LEU A C 1
ATOM 732 O O . LEU A 1 94 ? -7.500 -4.673 8.425 1.00 93.00 94 LEU A O 1
ATOM 736 N N . ILE A 1 95 ? -5.261 -4.928 8.470 1.00 92.94 95 ILE A N 1
ATOM 737 C CA . ILE A 1 95 ? -5.039 -4.292 9.768 1.00 92.94 95 ILE A CA 1
ATOM 738 C C . ILE A 1 95 ? -4.045 -3.163 9.549 1.00 92.94 95 ILE A C 1
ATOM 740 O O . ILE A 1 95 ? -2.915 -3.415 9.163 1.00 92.94 95 ILE A O 1
ATOM 744 N N . ALA A 1 96 ? -4.465 -1.931 9.824 1.00 89.69 96 ALA A N 1
ATOM 745 C CA . ALA A 1 96 ? -3.563 -0.796 9.963 1.00 89.69 96 ALA A CA 1
ATOM 746 C C . ALA A 1 96 ? -3.380 -0.520 11.456 1.00 89.69 96 ALA A C 1
ATOM 748 O O . ALA A 1 96 ? -4.367 -0.292 12.169 1.00 89.69 96 ALA A O 1
ATOM 749 N N . THR A 1 97 ? -2.145 -0.582 11.940 1.00 87.12 97 THR A N 1
ATOM 750 C CA . THR A 1 97 ? -1.844 -0.440 13.364 1.00 87.12 97 THR A CA 1
ATOM 751 C C . THR A 1 97 ? -0.639 0.453 13.598 1.00 87.12 97 THR A C 1
ATOM 753 O O . THR A 1 97 ? 0.277 0.549 12.788 1.00 87.12 97 THR A O 1
ATOM 756 N N . ASN A 1 98 ? -0.675 1.111 14.747 1.00 84.38 98 ASN A N 1
ATOM 757 C CA . ASN A 1 98 ? 0.439 1.855 15.285 1.00 84.38 98 ASN A CA 1
ATOM 758 C C . ASN A 1 98 ? 1.086 0.993 16.373 1.00 84.38 98 ASN A C 1
ATOM 760 O O . ASN A 1 98 ? 0.469 0.765 17.419 1.00 84.38 98 ASN A O 1
ATOM 764 N N . GLU A 1 99 ? 2.264 0.443 16.093 1.00 82.56 99 GLU A N 1
ATOM 765 C CA . GLU A 1 99 ? 2.962 -0.468 17.016 1.00 82.56 99 GLU A CA 1
ATOM 766 C C . GLU A 1 99 ? 4.066 0.222 17.813 1.00 82.56 99 GLU A C 1
ATOM 768 O O . GLU A 1 99 ? 4.491 -0.286 18.849 1.00 82.56 99 GLU A O 1
ATOM 773 N N . VAL A 1 100 ? 4.470 1.414 17.377 1.00 80.06 100 VAL A N 1
ATOM 774 C CA . VAL A 1 100 ? 5.432 2.270 18.068 1.00 80.06 100 VAL A CA 1
ATOM 775 C C . VAL A 1 100 ? 4.711 3.453 18.727 1.00 80.06 100 VAL A C 1
ATOM 777 O O . VAL A 1 100 ? 3.583 3.785 18.368 1.00 80.06 100 VAL A O 1
ATOM 780 N N . PRO A 1 101 ? 5.290 4.095 19.752 1.00 76.56 101 PRO A N 1
ATOM 781 C CA . PRO A 1 101 ? 4.663 5.237 20.416 1.00 76.56 101 PRO A CA 1
ATOM 782 C C . PRO A 1 101 ? 4.780 6.519 19.570 1.00 76.56 101 PRO A C 1
ATOM 784 O O . PRO A 1 101 ? 5.433 7.482 19.968 1.00 76.56 101 PRO A O 1
ATOM 787 N N . GLU A 1 102 ? 4.126 6.539 18.409 1.00 73.75 102 GLU A N 1
ATOM 788 C CA . GLU A 1 102 ? 4.118 7.668 17.475 1.00 73.75 102 GLU A CA 1
ATOM 789 C C . GLU A 1 102 ? 2.726 8.291 17.338 1.00 73.75 102 GLU A C 1
ATOM 791 O O . GLU A 1 102 ? 1.702 7.627 17.491 1.00 73.75 102 GLU A O 1
ATOM 796 N N . THR A 1 103 ? 2.665 9.591 17.047 1.00 82.75 103 THR A N 1
ATOM 797 C CA . THR A 1 103 ? 1.396 10.2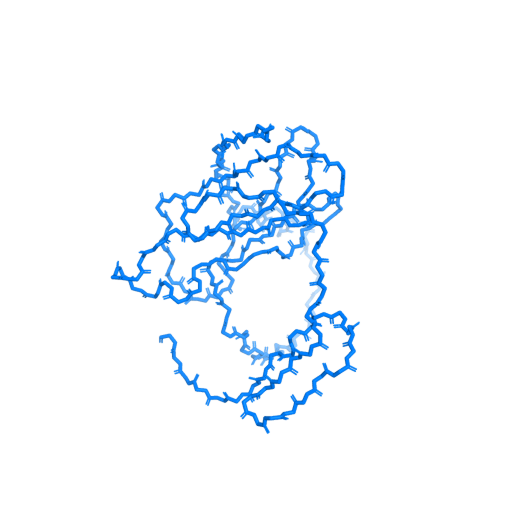52 16.710 1.00 82.75 103 THR A CA 1
ATOM 798 C C . THR A 1 103 ? 1.228 10.250 15.199 1.00 82.75 103 THR A C 1
ATOM 800 O O . THR A 1 103 ? 2.038 10.842 14.494 1.00 82.75 103 THR A O 1
ATOM 803 N N . GLN A 1 104 ? 0.161 9.622 14.711 1.00 79.81 104 GLN A N 1
ATOM 804 C CA . GLN A 1 104 ? -0.108 9.480 13.281 1.00 79.81 104 GLN A CA 1
ATOM 805 C C . GLN A 1 104 ? -1.387 10.205 12.893 1.00 79.81 104 GLN A C 1
ATOM 807 O O . GLN A 1 104 ? -2.406 10.121 13.585 1.00 79.81 104 GLN A O 1
ATOM 812 N N . PHE A 1 105 ? -1.344 10.862 11.740 1.00 86.19 105 PHE A N 1
ATOM 813 C CA . PHE A 1 105 ? -2.504 11.478 11.117 1.00 86.19 105 PHE A CA 1
ATOM 814 C C . PHE A 1 105 ? -2.688 10.861 9.735 1.00 86.19 105 PHE A C 1
ATOM 816 O O . PHE A 1 105 ? -1.752 10.784 8.950 1.00 86.19 105 PHE A O 1
ATOM 823 N N . THR A 1 106 ? -3.895 10.383 9.450 1.00 88.38 106 THR A N 1
ATOM 824 C CA . THR A 1 106 ? -4.256 9.799 8.156 1.00 88.38 106 THR A CA 1
ATOM 825 C C . THR A 1 106 ? -5.469 10.542 7.641 1.00 88.38 106 THR A C 1
ATOM 827 O O . THR A 1 106 ? -6.542 10.463 8.242 1.00 88.38 106 THR A O 1
ATOM 830 N N . ASN A 1 107 ? -5.282 11.275 6.547 1.00 89.69 107 ASN A N 1
ATOM 831 C CA . ASN A 1 107 ? -6.350 12.046 5.917 1.00 89.69 107 ASN A CA 1
ATOM 832 C C . ASN A 1 107 ? -7.261 11.140 5.084 1.00 89.69 107 ASN A C 1
ATOM 834 O O . ASN A 1 107 ? -8.485 11.245 5.166 1.00 89.69 107 ASN A O 1
ATOM 838 N N . LEU A 1 108 ? -6.664 10.215 4.331 1.00 89.25 108 LEU A N 1
ATOM 839 C CA . LEU A 1 108 ? -7.360 9.282 3.457 1.00 89.25 108 LEU A CA 1
ATOM 840 C C . LEU A 1 108 ? -6.652 7.923 3.464 1.00 89.25 108 LEU A C 1
ATOM 842 O O . LEU A 1 108 ? -5.429 7.855 3.496 1.00 89.25 108 LEU A O 1
ATOM 846 N N . MET A 1 109 ? -7.436 6.847 3.419 1.00 90.06 109 MET A N 1
ATOM 847 C CA . MET A 1 109 ? -6.946 5.498 3.151 1.00 90.06 109 MET A CA 1
ATOM 848 C C . MET A 1 109 ? -7.924 4.815 2.196 1.00 90.06 109 MET A C 1
ATOM 850 O O . MET A 1 109 ? -9.102 4.641 2.519 1.00 90.06 109 MET A O 1
ATOM 854 N N . GLU A 1 110 ? -7.432 4.435 1.021 1.00 91.56 110 GLU A N 1
ATOM 855 C CA . GLU A 1 110 ? -8.204 3.767 -0.026 1.00 91.56 110 GLU A CA 1
ATOM 856 C C . GLU A 1 110 ? -7.513 2.470 -0.435 1.00 91.56 110 GLU A C 1
ATOM 858 O O . GLU A 1 110 ? -6.289 2.365 -0.403 1.00 91.56 110 GLU A O 1
ATOM 863 N N . LEU A 1 111 ? -8.306 1.484 -0.853 1.00 91.75 111 LEU A N 1
ATOM 864 C CA . LEU A 1 111 ? -7.787 0.282 -1.492 1.00 91.75 111 LEU A CA 1
ATOM 865 C C . LEU A 1 111 ? -8.015 0.391 -3.001 1.00 91.75 111 LEU A C 1
ATOM 867 O O . LEU A 1 111 ? -9.157 0.466 -3.460 1.00 91.75 111 LEU A O 1
ATOM 871 N N . MET A 1 112 ? -6.932 0.385 -3.775 1.00 90.94 112 MET A N 1
ATOM 872 C CA . MET A 1 112 ? -6.982 0.350 -5.236 1.00 90.94 112 MET A CA 1
ATOM 873 C C . MET A 1 112 ? -6.855 -1.096 -5.713 1.00 90.94 112 MET A C 1
ATOM 875 O O . MET A 1 112 ? -5.849 -1.754 -5.462 1.00 90.94 112 MET A O 1
ATOM 879 N N . VAL A 1 113 ? -7.874 -1.595 -6.408 1.00 89.38 113 VAL A N 1
ATOM 880 C CA . VAL A 1 113 ? -7.907 -2.957 -6.951 1.00 89.38 113 VAL A CA 1
ATOM 881 C C . VAL A 1 113 ? -7.828 -2.876 -8.465 1.00 89.38 113 VAL A C 1
ATOM 883 O O . VAL A 1 113 ? -8.652 -2.218 -9.093 1.00 89.38 113 VAL A O 1
ATOM 886 N N . ALA A 1 114 ? -6.837 -3.533 -9.058 1.00 89.19 114 ALA A N 1
ATOM 887 C CA . ALA A 1 114 ? -6.632 -3.535 -10.499 1.00 89.19 114 ALA A CA 1
ATOM 888 C C . ALA A 1 114 ? -6.678 -4.963 -11.044 1.00 89.19 114 ALA A C 1
ATOM 890 O O . ALA A 1 114 ? -5.819 -5.785 -10.724 1.00 89.19 114 ALA A O 1
ATOM 891 N N . ASP A 1 115 ? -7.645 -5.243 -11.916 1.00 89.38 115 ASP A N 1
ATOM 892 C CA . ASP A 1 115 ? -7.692 -6.524 -12.617 1.00 89.38 115 ASP A CA 1
ATOM 893 C C . ASP A 1 115 ? -6.626 -6.568 -13.716 1.00 89.38 115 ASP A C 1
ATOM 895 O O . ASP A 1 115 ? -6.563 -5.699 -14.594 1.00 89.38 115 ASP A O 1
ATOM 899 N N . HIS A 1 116 ? -5.804 -7.617 -13.714 1.00 87.88 116 HIS A N 1
ATOM 900 C CA . HIS A 1 116 ? -4.738 -7.786 -14.695 1.00 87.88 116 HIS A CA 1
ATOM 901 C C . HIS A 1 116 ? -4.601 -9.233 -15.179 1.00 87.88 116 HIS A C 1
ATOM 903 O O . HIS A 1 116 ? -5.070 -10.194 -14.570 1.00 87.88 116 HIS A O 1
ATOM 909 N N . ARG A 1 117 ? -3.941 -9.399 -16.331 1.00 88.31 117 ARG A N 1
ATOM 910 C CA . ARG A 1 117 ? -3.640 -10.725 -16.891 1.00 88.31 117 ARG A CA 1
ATOM 911 C C . ARG A 1 117 ? -2.614 -11.446 -16.015 1.00 88.31 117 ARG A C 1
ATOM 913 O O . ARG A 1 117 ? -1.741 -10.811 -15.423 1.00 88.31 117 ARG A O 1
ATOM 920 N N . LYS A 1 118 ? -2.661 -12.782 -16.001 1.00 86.75 118 LYS A N 1
ATOM 921 C CA . LYS A 1 118 ? -1.615 -13.601 -15.367 1.00 86.75 118 LYS A CA 1
ATOM 922 C C . LYS A 1 118 ? -0.235 -13.234 -15.930 1.00 86.75 118 LYS A C 1
ATOM 924 O O . LYS A 1 118 ? -0.101 -13.042 -17.136 1.00 86.75 118 LYS A O 1
ATOM 929 N N . GLY A 1 119 ? 0.768 -13.153 -15.057 1.00 85.56 119 GLY A N 1
ATOM 930 C CA . GLY A 1 119 ? 2.150 -12.815 -15.422 1.00 85.56 119 GLY A CA 1
ATOM 931 C C . GLY A 1 119 ? 2.440 -11.317 -15.590 1.00 85.56 119 GLY A C 1
ATOM 932 O O . GLY A 1 119 ? 3.584 -10.958 -15.839 1.00 85.56 119 GLY A O 1
ATOM 933 N N . VAL A 1 120 ? 1.438 -10.447 -15.436 1.00 89.94 120 VAL A N 1
ATOM 934 C CA . VAL A 1 120 ? 1.620 -8.990 -15.347 1.00 89.94 120 VAL A CA 1
ATOM 935 C C . VAL A 1 120 ? 1.699 -8.605 -13.872 1.00 89.94 120 VAL A C 1
ATOM 937 O O . VAL A 1 120 ? 0.886 -9.089 -13.089 1.00 89.94 120 VAL A O 1
ATOM 940 N N . ARG A 1 121 ? 2.653 -7.750 -13.495 1.00 89.38 121 ARG A N 1
ATOM 941 C CA . ARG A 1 121 ? 2.638 -7.048 -12.202 1.00 89.38 121 ARG A CA 1
ATOM 942 C C . ARG A 1 121 ? 1.973 -5.689 -12.369 1.00 89.38 121 ARG A C 1
ATOM 944 O O . ARG A 1 121 ? 2.023 -5.107 -13.450 1.00 89.38 121 ARG A O 1
ATOM 951 N N . VAL A 1 122 ? 1.355 -5.191 -11.310 1.00 90.69 122 VAL A N 1
ATOM 952 C CA . VAL A 1 122 ? 0.714 -3.879 -11.298 1.00 90.69 122 VAL A CA 1
ATOM 953 C C . VAL A 1 122 ? 1.290 -3.087 -10.139 1.00 90.69 122 VAL A C 1
ATOM 955 O O . VAL A 1 122 ? 1.284 -3.586 -9.022 1.00 90.69 122 VAL A O 1
ATOM 958 N N . ALA A 1 123 ? 1.776 -1.883 -10.417 1.00 91.31 123 ALA A N 1
ATOM 959 C CA . ALA A 1 123 ? 2.361 -0.996 -9.418 1.00 91.31 123 ALA A CA 1
ATOM 960 C C . ALA A 1 123 ? 1.897 0.442 -9.664 1.00 91.31 123 ALA A C 1
ATOM 962 O O . ALA A 1 123 ? 1.646 0.823 -10.811 1.00 91.31 123 ALA A O 1
ATOM 963 N N . ALA A 1 124 ? 1.774 1.226 -8.599 1.00 91.44 124 ALA A N 1
ATOM 964 C CA . ALA A 1 124 ? 1.555 2.663 -8.692 1.00 91.44 124 ALA A CA 1
ATOM 965 C C . ALA A 1 124 ? 2.901 3.395 -8.784 1.00 91.44 124 ALA A C 1
ATOM 967 O O . ALA A 1 124 ? 3.886 2.949 -8.197 1.00 91.44 124 ALA A O 1
ATOM 968 N N . ASP A 1 125 ? 2.948 4.511 -9.508 1.00 90.06 125 ASP A N 1
ATOM 969 C CA . ASP A 1 125 ? 4.030 5.486 -9.347 1.00 90.06 125 ASP A CA 1
ATOM 970 C C . ASP A 1 125 ? 3.743 6.467 -8.195 1.00 90.06 125 ASP A C 1
ATOM 972 O O . ASP A 1 125 ? 2.706 6.393 -7.535 1.00 90.06 125 ASP A O 1
ATOM 976 N N . GLU A 1 126 ? 4.661 7.409 -7.959 1.00 87.75 126 GLU A N 1
ATOM 977 C CA . GLU A 1 126 ? 4.540 8.430 -6.905 1.00 87.75 126 GLU A CA 1
ATOM 978 C C . GLU A 1 126 ? 3.294 9.324 -7.058 1.00 87.75 126 GLU A C 1
ATOM 980 O O . GLU A 1 126 ? 2.842 9.926 -6.088 1.00 87.75 126 GLU A O 1
ATOM 985 N N . GLY A 1 127 ? 2.722 9.415 -8.264 1.00 89.69 127 GLY A N 1
ATOM 986 C CA . GLY A 1 127 ? 1.491 10.156 -8.537 1.00 89.69 127 GLY A CA 1
ATOM 987 C C . GLY A 1 127 ? 0.220 9.312 -8.420 1.00 89.69 127 GLY A C 1
ATOM 988 O O . GLY A 1 127 ? -0.863 9.803 -8.744 1.00 89.69 127 GLY A O 1
ATOM 989 N N . GLY A 1 128 ? 0.330 8.041 -8.021 1.00 88.44 128 GLY A N 1
ATOM 990 C CA . GLY A 1 128 ? -0.796 7.111 -7.945 1.00 88.44 128 GLY A CA 1
ATOM 991 C C . GLY A 1 128 ? -1.268 6.587 -9.300 1.00 88.44 128 GLY A C 1
ATOM 992 O O . GLY A 1 128 ? -2.357 6.004 -9.392 1.00 88.44 128 GLY A O 1
ATOM 993 N N . ILE A 1 129 ? -0.492 6.793 -10.371 1.00 91.88 129 ILE A N 1
ATOM 994 C CA . ILE A 1 129 ? -0.822 6.261 -11.694 1.00 91.88 129 ILE A CA 1
ATOM 995 C C . ILE A 1 129 ? -0.447 4.784 -11.722 1.00 91.88 129 ILE A C 1
ATOM 997 O O . ILE A 1 129 ? 0.676 4.395 -11.415 1.00 91.88 129 ILE A O 1
ATOM 1001 N N . ILE A 1 130 ? -1.410 3.952 -12.114 1.00 91.00 130 ILE A N 1
ATOM 1002 C CA . ILE A 1 130 ? -1.242 2.503 -12.161 1.00 91.00 130 ILE A CA 1
ATOM 1003 C C . ILE A 1 130 ? -0.577 2.074 -13.470 1.00 91.00 130 ILE A C 1
ATOM 1005 O O . ILE A 1 130 ? -1.121 2.276 -14.559 1.00 91.00 130 ILE A O 1
ATOM 1009 N N . HIS A 1 131 ? 0.560 1.392 -13.345 1.00 92.50 131 HIS A N 1
ATOM 1010 C CA . HIS A 1 131 ? 1.339 0.841 -14.448 1.00 92.50 131 HIS A CA 1
ATOM 1011 C C . HIS A 1 131 ? 1.255 -0.682 -14.478 1.00 92.50 131 HIS A C 1
ATOM 1013 O O . HIS A 1 131 ? 1.349 -1.356 -13.453 1.00 92.50 131 HIS A O 1
ATOM 1019 N N . ALA A 1 132 ? 1.111 -1.236 -15.681 1.00 92.06 132 ALA A N 1
ATOM 1020 C CA . ALA A 1 132 ? 1.214 -2.669 -15.924 1.00 92.06 132 ALA A CA 1
ATOM 1021 C C . ALA A 1 132 ? 2.648 -3.009 -16.343 1.00 92.06 132 ALA A C 1
ATOM 1023 O O . ALA A 1 132 ? 3.116 -2.567 -17.391 1.00 92.06 132 ALA A O 1
ATOM 1024 N N . LEU A 1 133 ? 3.327 -3.811 -15.533 1.00 90.69 133 LEU A N 1
ATOM 1025 C CA . LEU A 1 133 ? 4.720 -4.194 -15.709 1.00 90.69 133 LEU A CA 1
ATOM 1026 C C . LEU A 1 133 ? 4.804 -5.643 -16.204 1.00 90.69 133 LEU A C 1
ATOM 1028 O O . LEU A 1 133 ? 4.262 -6.564 -15.588 1.00 90.69 133 LEU A O 1
ATOM 1032 N N . SER A 1 134 ? 5.507 -5.853 -17.313 1.00 90.38 134 SER A N 1
ATOM 1033 C CA . SER A 1 134 ? 5.809 -7.171 -17.882 1.00 90.38 134 SER A CA 1
ATOM 1034 C C . SER A 1 134 ? 7.271 -7.236 -18.310 1.00 90.38 134 SER A C 1
ATOM 1036 O O . SER A 1 134 ? 7.909 -6.201 -18.485 1.00 90.38 134 SER A O 1
ATOM 1038 N N . ASP A 1 135 ? 7.803 -8.449 -18.464 1.00 88.75 135 ASP A N 1
ATOM 1039 C CA . ASP A 1 135 ? 9.191 -8.687 -18.887 1.00 88.75 135 ASP A CA 1
ATOM 1040 C C . ASP A 1 135 ? 10.237 -7.969 -18.011 1.00 88.75 135 ASP A C 1
ATOM 1042 O O . ASP A 1 135 ? 11.276 -7.508 -18.489 1.00 88.75 135 ASP A O 1
ATOM 1046 N N . LEU A 1 136 ? 9.965 -7.881 -16.702 1.00 85.69 136 LEU A N 1
ATOM 1047 C CA . LEU A 1 136 ? 10.886 -7.305 -15.725 1.00 85.69 136 LEU A CA 1
ATOM 1048 C C . LEU A 1 136 ? 12.198 -8.092 -15.724 1.00 85.69 136 LEU A C 1
ATOM 1050 O O . LEU A 1 136 ? 12.234 -9.280 -15.398 1.00 85.69 136 LEU A O 1
ATOM 1054 N N . ARG A 1 137 ? 13.289 -7.413 -16.080 1.00 86.75 137 ARG A N 1
ATOM 1055 C CA . ARG A 1 137 ? 14.634 -7.987 -16.044 1.00 86.75 137 ARG A CA 1
ATOM 1056 C C . ARG A 1 137 ? 15.319 -7.584 -14.741 1.00 86.75 137 ARG A C 1
ATOM 1058 O O . ARG A 1 137 ? 15.285 -6.400 -14.404 1.00 86.75 137 ARG A O 1
ATOM 1065 N N . PRO A 1 138 ? 15.948 -8.525 -14.017 1.00 83.19 138 PRO A N 1
ATOM 1066 C CA . PRO A 1 138 ? 16.742 -8.165 -12.853 1.00 83.19 138 PRO A CA 1
ATOM 1067 C C . PRO A 1 138 ? 17.900 -7.247 -13.279 1.00 83.19 138 PRO A C 1
ATOM 1069 O O . PRO A 1 138 ? 18.372 -7.347 -14.419 1.00 83.19 138 PRO A O 1
ATOM 1072 N N . PRO A 1 139 ? 18.379 -6.364 -12.388 1.00 83.25 139 PRO A N 1
ATOM 1073 C CA . PRO A 1 139 ? 19.562 -5.570 -12.680 1.00 83.25 139 PRO A CA 1
ATOM 1074 C C . PRO A 1 139 ? 20.765 -6.494 -12.914 1.00 83.25 139 PRO A C 1
ATOM 1076 O O . PRO A 1 139 ? 20.888 -7.551 -12.294 1.00 83.25 139 PRO A O 1
ATOM 1079 N N . LEU A 1 140 ? 21.656 -6.088 -13.820 1.00 86.62 140 LEU A N 1
ATOM 1080 C CA . LEU A 1 140 ? 22.853 -6.864 -14.169 1.00 86.62 140 LEU A CA 1
ATOM 1081 C C . LEU A 1 140 ? 23.878 -6.884 -13.026 1.00 86.62 140 LEU A C 1
ATOM 1083 O O . LEU A 1 140 ? 24.575 -7.876 -12.828 1.00 86.62 140 LEU A O 1
ATOM 1087 N N . SER A 1 141 ? 23.953 -5.790 -12.271 1.00 83.94 141 SER A N 1
ATOM 1088 C CA . SER A 1 141 ? 24.806 -5.623 -11.098 1.00 83.94 141 SER A CA 1
ATOM 1089 C C . SER A 1 141 ? 24.271 -4.480 -10.242 1.00 83.94 141 SER A C 1
ATOM 1091 O O . SER A 1 141 ? 23.718 -3.519 -10.778 1.00 83.94 141 SER A O 1
ATOM 1093 N N . ALA A 1 142 ? 24.491 -4.553 -8.934 1.00 83.19 142 ALA A N 1
ATOM 1094 C CA . ALA A 1 142 ? 24.317 -3.431 -8.019 1.00 83.19 142 ALA A CA 1
ATOM 1095 C C . ALA A 1 142 ? 25.629 -3.212 -7.261 1.00 83.19 142 ALA A C 1
ATOM 1097 O O . ALA A 1 142 ? 26.256 -4.186 -6.837 1.00 83.19 142 ALA A O 1
ATOM 1098 N N . VAL A 1 143 ? 26.029 -1.948 -7.125 1.00 86.00 143 VAL A N 1
ATOM 1099 C CA . VAL A 1 143 ? 27.191 -1.521 -6.340 1.00 86.00 143 VAL A CA 1
ATOM 1100 C C . VAL A 1 143 ? 26.714 -0.670 -5.173 1.00 86.00 143 VAL A C 1
ATOM 1102 O O . VAL A 1 143 ? 25.835 0.173 -5.353 1.00 86.00 143 VAL A O 1
ATOM 1105 N N . ASP A 1 144 ? 27.255 -0.917 -3.984 1.00 86.81 144 ASP A N 1
ATOM 1106 C CA . ASP A 1 144 ? 27.016 -0.052 -2.827 1.00 86.81 144 ASP A CA 1
ATOM 1107 C C . ASP A 1 144 ? 27.932 1.185 -2.835 1.00 86.81 144 ASP A C 1
ATOM 1109 O O . ASP A 1 144 ? 28.727 1.391 -3.758 1.00 86.81 144 ASP A O 1
ATOM 1113 N N . GLN A 1 145 ? 27.797 2.036 -1.813 1.00 85.62 145 GLN A N 1
ATOM 1114 C CA . GLN A 1 145 ? 28.567 3.280 -1.699 1.00 85.62 145 GLN A CA 1
ATOM 1115 C C . GLN A 1 145 ? 30.071 3.028 -1.515 1.00 85.62 145 GLN A C 1
ATOM 1117 O O . GLN A 1 145 ? 30.886 3.867 -1.895 1.00 85.62 145 GLN A O 1
ATOM 1122 N N . GLU A 1 146 ? 30.450 1.862 -0.990 1.00 88.62 146 GLU A N 1
ATOM 1123 C CA . GLU A 1 146 ? 31.839 1.427 -0.831 1.00 88.62 146 GLU A CA 1
ATOM 1124 C C . GLU A 1 146 ? 32.401 0.734 -2.088 1.00 88.62 146 GLU A C 1
ATOM 1126 O O . GLU A 1 146 ? 33.549 0.283 -2.089 1.00 88.62 146 GLU A O 1
ATOM 1131 N N . GLY A 1 147 ? 31.614 0.642 -3.166 1.00 80.94 147 GLY A N 1
ATOM 1132 C CA . GLY A 1 147 ? 32.019 0.042 -4.438 1.00 80.94 147 GLY A CA 1
ATOM 1133 C C . GLY A 1 147 ? 31.983 -1.489 -4.458 1.00 80.94 147 GLY A C 1
ATOM 1134 O O . GLY A 1 147 ? 32.552 -2.105 -5.365 1.00 80.94 147 GLY A O 1
ATOM 1135 N N . ARG A 1 148 ? 31.325 -2.138 -3.491 1.00 80.31 148 ARG A N 1
ATOM 1136 C CA . ARG A 1 148 ? 31.159 -3.599 -3.472 1.00 80.31 148 ARG A CA 1
ATOM 1137 C C . ARG A 1 148 ? 30.033 -3.992 -4.425 1.00 80.31 148 ARG A C 1
ATOM 1139 O O . ARG A 1 148 ? 28.903 -3.534 -4.296 1.00 80.31 148 ARG A O 1
ATOM 1146 N N . SER A 1 149 ? 30.341 -4.865 -5.383 1.00 77.19 149 SER A N 1
ATOM 1147 C CA . SER A 1 149 ? 29.374 -5.385 -6.356 1.00 77.19 149 SER A CA 1
ATOM 1148 C C . SER A 1 149 ? 28.744 -6.693 -5.876 1.00 77.19 149 SER A C 1
ATOM 1150 O O . SER A 1 149 ? 29.462 -7.659 -5.612 1.00 77.19 149 SER A O 1
ATOM 1152 N N . SER A 1 150 ? 27.412 -6.782 -5.866 1.00 61.03 150 SER A N 1
ATOM 1153 C CA . SER A 1 150 ? 26.712 -8.070 -5.756 1.00 61.03 150 SER A CA 1
ATOM 1154 C C . SER A 1 150 ? 26.398 -8.600 -7.157 1.00 61.03 150 SER A C 1
ATOM 1156 O O . SER A 1 150 ? 25.413 -8.223 -7.789 1.00 61.03 150 SER A O 1
ATOM 1158 N N . GLY A 1 151 ? 27.286 -9.440 -7.691 1.00 51.91 151 GLY A N 1
ATOM 1159 C CA . GLY A 1 151 ? 27.115 -10.099 -8.988 1.00 51.91 151 GLY A CA 1
ATOM 1160 C C . GLY A 1 151 ? 26.420 -11.453 -8.858 1.00 51.91 151 GLY A C 1
ATOM 1161 O O . GLY A 1 151 ? 27.089 -12.477 -8.931 1.00 51.91 151 GLY A O 1
ATOM 1162 N N . SER A 1 152 ? 25.113 -11.492 -8.584 1.00 44.78 152 SER A N 1
ATOM 1163 C CA . SER A 1 152 ? 24.192 -12.621 -8.869 1.00 44.78 152 SER A CA 1
ATOM 1164 C C . SER A 1 152 ? 22.787 -12.317 -8.319 1.00 44.78 152 SER A C 1
ATOM 1166 O O . SER A 1 152 ? 22.679 -11.595 -7.327 1.00 44.78 152 SER A O 1
ATOM 1168 N N . PRO A 1 153 ? 21.699 -12.865 -8.906 1.00 43.03 153 PRO A N 1
ATOM 1169 C CA . PRO A 1 153 ? 20.333 -12.614 -8.459 1.00 43.03 153 PRO A CA 1
ATOM 1170 C C . PRO A 1 153 ? 20.070 -13.398 -7.169 1.00 43.03 153 PRO A C 1
ATOM 1172 O O . PRO A 1 153 ? 19.448 -14.460 -7.168 1.00 43.03 153 PRO A O 1
ATOM 1175 N N . LYS A 1 154 ? 20.584 -12.901 -6.047 1.00 43.25 154 LYS A N 1
ATOM 1176 C CA . LYS A 1 154 ? 20.123 -13.331 -4.733 1.00 43.25 154 LYS A CA 1
ATOM 1177 C C . LYS A 1 154 ? 18.859 -12.5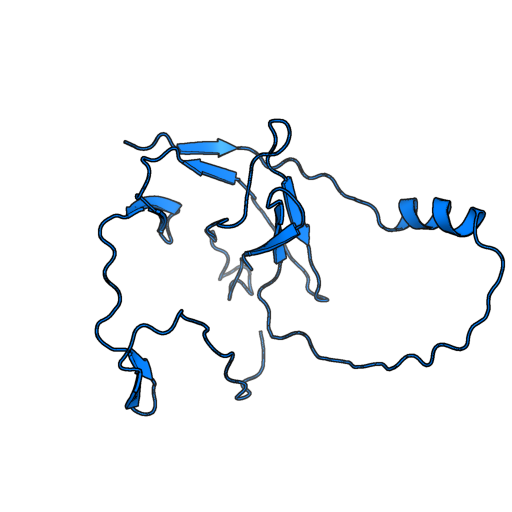36 -4.442 1.00 43.25 154 LYS A C 1
ATOM 1179 O O . LYS A 1 154 ? 18.878 -11.315 -4.541 1.00 43.25 154 LYS A O 1
ATOM 1184 N N . ARG A 1 155 ? 17.760 -13.249 -4.158 1.00 41.62 155 ARG A N 1
ATOM 1185 C CA . ARG A 1 155 ? 16.495 -12.707 -3.637 1.00 41.62 155 ARG A CA 1
ATOM 1186 C C . ARG A 1 155 ? 16.817 -11.516 -2.730 1.00 41.62 155 ARG A C 1
ATOM 1188 O O . ARG A 1 155 ? 17.515 -11.708 -1.738 1.00 41.62 155 ARG A O 1
ATOM 1195 N N . TRP A 1 156 ? 16.381 -10.325 -3.137 1.00 42.62 156 TRP A N 1
ATOM 1196 C CA . TRP A 1 156 ? 16.656 -9.052 -2.478 1.00 42.62 156 TRP A CA 1
ATOM 1197 C C . TRP A 1 156 ? 16.131 -9.088 -1.043 1.00 42.62 156 TRP A C 1
ATOM 1199 O O . TRP A 1 156 ? 14.978 -8.778 -0.780 1.00 42.62 156 TRP A O 1
ATOM 1209 N N . LEU A 1 157 ? 16.972 -9.526 -0.116 1.00 33.47 157 LEU A N 1
ATOM 1210 C CA . LEU A 1 157 ? 16.871 -9.163 1.283 1.00 33.47 157 LEU A CA 1
ATOM 1211 C C . LEU A 1 157 ? 17.822 -7.982 1.399 1.00 33.47 157 LEU A C 1
ATOM 1213 O O . LEU A 1 157 ? 19.027 -8.180 1.271 1.00 33.47 157 LEU A O 1
ATOM 1217 N N . ILE A 1 158 ? 17.304 -6.763 1.534 1.00 35.97 158 ILE A N 1
ATOM 1218 C CA . ILE A 1 158 ? 18.124 -5.644 2.000 1.00 35.97 158 ILE A CA 1
ATOM 1219 C C . ILE A 1 158 ? 18.420 -5.980 3.466 1.00 35.97 158 ILE A C 1
ATOM 1221 O O . ILE A 1 158 ? 17.484 -5.976 4.266 1.00 35.97 158 ILE A O 1
ATOM 1225 N N . PRO A 1 159 ? 19.654 -6.350 3.858 1.00 34.91 159 PRO A N 1
ATOM 1226 C CA . PRO A 1 159 ? 19.961 -6.408 5.272 1.00 34.91 159 PRO A CA 1
ATOM 1227 C C . PRO A 1 159 ? 19.941 -4.962 5.766 1.00 34.91 159 PRO A C 1
ATOM 1229 O O . PRO A 1 159 ? 20.670 -4.122 5.238 1.00 34.91 159 PRO A O 1
ATOM 1232 N N . ALA A 1 160 ? 19.086 -4.663 6.744 1.00 33.00 160 ALA A N 1
ATOM 1233 C CA . ALA A 1 160 ? 19.114 -3.392 7.449 1.00 33.00 160 ALA A CA 1
ATOM 1234 C C . ALA A 1 160 ? 20.531 -3.187 8.012 1.00 33.00 160 ALA A C 1
ATOM 1236 O O . ALA A 1 160 ? 20.945 -3.846 8.968 1.00 33.00 160 ALA A O 1
ATOM 1237 N N . ALA A 1 161 ? 21.315 -2.326 7.365 1.00 32.34 161 ALA A N 1
ATOM 1238 C CA . ALA A 1 161 ? 22.627 -1.940 7.841 1.00 32.34 161 ALA A CA 1
ATOM 1239 C C . ALA A 1 161 ? 22.427 -0.982 9.017 1.00 32.34 161 ALA A C 1
ATOM 1241 O O . ALA A 1 161 ? 22.082 0.185 8.843 1.00 32.34 161 ALA A O 1
ATOM 1242 N N . SER A 1 162 ? 22.633 -1.481 10.234 1.00 40.84 162 SER A N 1
ATOM 1243 C CA . SER A 1 162 ? 22.747 -0.645 11.421 1.00 40.84 162 SER A CA 1
ATOM 1244 C C . SER A 1 162 ? 24.094 0.084 11.393 1.00 40.84 162 SER A C 1
ATOM 1246 O O . SER A 1 162 ? 25.101 -0.419 11.893 1.00 40.84 162 SER A O 1
ATOM 1248 N N . SER A 1 163 ? 24.117 1.285 10.830 1.00 34.31 163 SER A N 1
ATOM 1249 C CA . SER A 1 163 ? 25.100 2.305 11.192 1.00 34.31 163 SER A CA 1
ATOM 1250 C C . SER A 1 163 ? 24.324 3.547 11.586 1.00 34.31 163 SER A C 1
ATOM 1252 O O . SER A 1 163 ? 23.614 4.126 10.769 1.00 34.31 163 SER A O 1
ATOM 1254 N N . GLY A 1 164 ? 24.399 3.885 12.872 1.00 41.72 164 GLY A N 1
ATOM 1255 C CA . GLY A 1 164 ? 23.627 4.958 13.471 1.00 41.72 164 GLY A CA 1
ATOM 1256 C C . GLY A 1 164 ? 23.754 6.274 12.710 1.00 41.72 164 GLY A C 1
ATOM 1257 O O . GLY A 1 164 ? 24.840 6.827 12.578 1.00 41.72 164 GLY A O 1
ATOM 1258 N N . ALA A 1 165 ? 22.607 6.798 12.306 1.00 27.66 165 ALA A N 1
ATOM 1259 C CA . ALA A 1 165 ? 22.341 8.220 12.282 1.00 27.66 165 ALA A CA 1
ATOM 1260 C C . ALA A 1 165 ? 20.902 8.395 12.767 1.00 27.66 165 ALA A C 1
ATOM 1262 O O . ALA A 1 165 ? 19.956 7.789 12.274 1.00 27.66 165 ALA A O 1
ATOM 1263 N N . SER A 1 166 ? 20.812 9.134 13.856 1.00 32.94 166 SER A N 1
ATOM 1264 C CA . SER A 1 166 ? 19.646 9.436 14.662 1.00 32.94 166 SER A CA 1
ATOM 1265 C C . SER A 1 166 ? 18.614 10.310 13.946 1.00 32.94 166 SER A C 1
ATOM 1267 O O . SER A 1 166 ? 18.990 11.251 13.255 1.00 32.94 166 SER A O 1
ATOM 1269 N N . SER A 1 167 ? 17.356 10.090 14.337 1.00 28.70 167 SER A N 1
ATOM 1270 C CA . SER A 1 167 ? 16.210 11.013 14.315 1.00 28.70 167 SER A CA 1
ATOM 1271 C C . SER A 1 167 ? 15.368 11.092 13.034 1.00 28.70 167 SER A C 1
ATOM 1273 O O . SER A 1 167 ? 15.816 11.576 11.999 1.00 28.70 167 SER A O 1
ATOM 1275 N N . CYS A 1 168 ? 14.099 10.688 13.183 1.00 34.81 168 CYS A N 1
ATOM 1276 C CA . CYS A 1 168 ? 12.977 11.506 12.718 1.00 34.81 168 CYS A CA 1
ATOM 1277 C C . CYS A 1 168 ? 12.906 12.803 13.537 1.00 34.81 168 CYS A C 1
ATOM 1279 O O . CYS A 1 168 ? 13.378 12.783 14.705 1.00 34.81 168 CYS A O 1
#

Foldseek 3Di:
DWDKDKDADDDDDDDPVVVVVVVVVPDDDDPDDDDPPPPPPPPPPFQDFFKWWDQPPDTDTFDRPPVVVPDPVSDADDWTDRVRWDDDPNDTDMDTDDPDPDDDDDPGDIDMDIDDDPQWDWGADSVRDIDTDHPDDDDCWDADPVRDIDHDPDPDDPPPDPDDDDDD